Protein AF-A0A7X6ULA6-F1 (afdb_monomer)

Sequence (101 aa):
SKENVPAYDIKKSGSATDEQDSEGGSRKVRQEDYDSTLVYEDSPAGGKKPVVLKQLEPEVKGVLVVAEGADQVEVRNRICKAVTVVLNVPMHKVEVIQRKK

Secondary structure (DSSP, 8-state):
--EEEE-EEEEEEEEEEEEE-TTS-EEEEEEEEEEEEE-EEE-TTSSEEEPEEEEEPPPP--EEEEETTTTSHHHHHHHHHHHHHHHT--GGGEEEEEPP-

Structure (mmCIF, N/CA/C/O backbone):
data_AF-A0A7X6ULA6-F1
#
_entry.id   AF-A0A7X6ULA6-F1
#
loop_
_atom_site.group_PDB
_atom_site.id
_atom_site.type_symbol
_atom_site.label_atom_id
_atom_site.label_alt_id
_atom_site.label_comp_id
_atom_site.label_asym_id
_atom_site.label_entity_id
_atom_site.label_seq_id
_atom_site.pdbx_PDB_ins_code
_atom_site.Cartn_x
_atom_site.Cartn_y
_atom_site.Cartn_z
_atom_site.occupancy
_atom_site.B_iso_or_equiv
_atom_site.auth_seq_id
_atom_site.auth_comp_id
_atom_site.auth_asym_id
_atom_site.auth_atom_id
_atom_site.pdbx_PDB_model_num
ATOM 1 N N . SER A 1 1 ? -10.486 6.427 -10.458 1.00 64.50 1 SER A N 1
ATOM 2 C CA . SER A 1 1 ? -10.608 5.696 -11.735 1.00 64.50 1 SER A CA 1
ATOM 3 C C . SER A 1 1 ? -9.658 4.516 -11.688 1.00 64.50 1 SER A C 1
ATOM 5 O O . SER A 1 1 ? -8.717 4.561 -10.907 1.00 64.50 1 SER A O 1
ATOM 7 N N . LYS A 1 2 ? -9.936 3.448 -12.441 1.00 73.38 2 LYS A N 1
ATOM 8 C CA . LYS A 1 2 ? -8.992 2.334 -12.601 1.00 73.38 2 LYS A CA 1
ATOM 9 C C . LYS A 1 2 ? -7.898 2.761 -13.584 1.00 73.38 2 LYS A C 1
ATOM 11 O O . LYS A 1 2 ? -8.222 3.427 -14.566 1.00 73.38 2 LYS A O 1
ATOM 16 N N . GLU A 1 3 ? -6.650 2.404 -13.314 1.00 84.06 3 GLU A N 1
ATOM 17 C CA . GLU A 1 3 ? -5.499 2.729 -14.165 1.00 84.06 3 GLU A CA 1
ATOM 18 C C . GLU A 1 3 ? -4.957 1.448 -14.805 1.00 84.06 3 GLU A C 1
ATOM 20 O O . GLU A 1 3 ? -4.801 0.432 -14.131 1.00 84.06 3 GLU A O 1
ATOM 25 N N . ASN A 1 4 ? -4.696 1.471 -16.111 1.00 85.06 4 ASN A N 1
ATOM 26 C CA . ASN A 1 4 ? -4.136 0.327 -16.828 1.00 85.06 4 ASN A CA 1
ATOM 27 C C . ASN A 1 4 ? -2.626 0.515 -16.964 1.00 85.06 4 ASN A C 1
ATOM 29 O O . ASN A 1 4 ? -2.186 1.569 -17.412 1.00 85.06 4 ASN A O 1
ATOM 33 N N . VAL A 1 5 ? -1.847 -0.512 -16.632 1.00 85.56 5 VAL A N 1
ATOM 34 C CA . VAL A 1 5 ? -0.385 -0.495 -16.751 1.00 85.56 5 VAL A CA 1
ATOM 35 C C . VAL A 1 5 ? 0.015 -1.208 -18.046 1.00 85.56 5 VAL A C 1
ATOM 37 O O . VAL A 1 5 ? -0.115 -2.437 -18.112 1.00 85.56 5 VAL A O 1
ATOM 40 N N . PRO A 1 6 ? 0.465 -0.475 -19.083 1.00 86.31 6 PRO A N 1
ATOM 41 C CA . PRO A 1 6 ? 0.900 -1.078 -20.333 1.00 86.31 6 PRO A CA 1
ATOM 42 C C . PRO A 1 6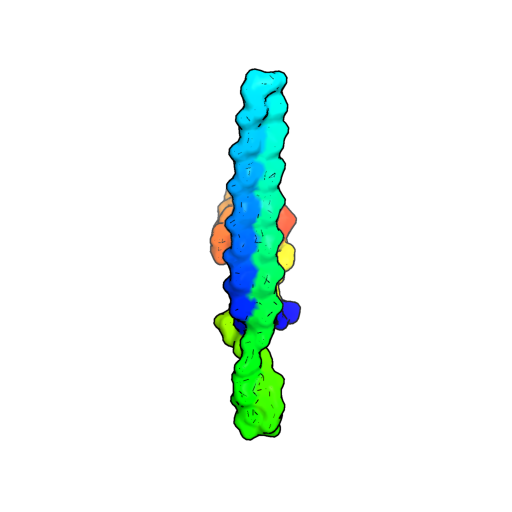 ? 2.282 -1.733 -20.198 1.00 86.31 6 PRO A C 1
ATOM 44 O O . PRO A 1 6 ? 3.065 -1.413 -19.303 1.00 86.31 6 PRO A O 1
ATOM 47 N N . ALA A 1 7 ? 2.572 -2.672 -21.091 1.00 85.50 7 ALA A N 1
ATOM 48 C CA . ALA A 1 7 ? 3.853 -3.349 -21.189 1.00 85.50 7 ALA A CA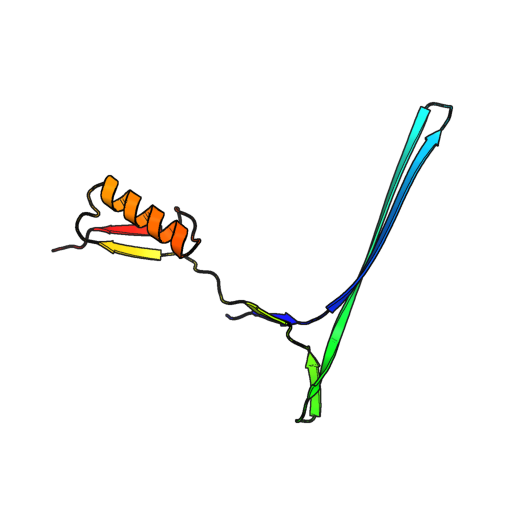 1
ATOM 49 C C . ALA A 1 7 ? 4.889 -2.454 -21.881 1.00 85.50 7 ALA A C 1
ATOM 51 O O . ALA A 1 7 ? 4.631 -1.898 -22.953 1.00 85.50 7 ALA A O 1
ATOM 52 N N . TYR A 1 8 ? 6.079 -2.381 -21.288 1.00 86.06 8 TYR A N 1
ATOM 53 C CA . TYR A 1 8 ? 7.250 -1.730 -21.864 1.00 86.06 8 TYR A CA 1
ATOM 54 C C . TYR A 1 8 ? 8.392 -2.738 -21.979 1.00 86.06 8 TYR A C 1
ATOM 56 O O . TYR A 1 8 ? 8.643 -3.495 -21.041 1.00 86.06 8 TYR A O 1
ATOM 64 N N . ASP A 1 9 ? 9.095 -2.715 -23.106 1.00 84.06 9 ASP A N 1
ATOM 65 C CA . ASP A 1 9 ? 10.432 -3.290 -23.224 1.00 84.06 9 ASP A CA 1
ATOM 66 C C . ASP A 1 9 ? 11.432 -2.267 -22.673 1.00 84.06 9 ASP A C 1
ATOM 68 O O . ASP A 1 9 ? 11.495 -1.135 -23.163 1.00 84.06 9 ASP A O 1
ATOM 72 N N . ILE A 1 10 ? 12.141 -2.634 -21.605 1.00 85.19 10 ILE A N 1
ATOM 73 C CA . ILE A 1 10 ? 13.039 -1.743 -20.865 1.00 85.19 10 ILE A CA 1
ATOM 74 C C . ILE A 1 10 ? 14.467 -2.251 -21.025 1.00 85.19 10 ILE A C 1
ATOM 76 O O . ILE A 1 10 ? 14.802 -3.344 -20.565 1.00 85.19 10 ILE A O 1
ATOM 80 N N . LYS A 1 11 ? 15.334 -1.420 -21.604 1.00 83.19 11 LYS A N 1
ATOM 81 C CA . LYS A 1 11 ? 16.779 -1.644 -21.652 1.00 83.19 11 LYS A CA 1
ATOM 82 C C . LYS A 1 11 ? 17.451 -0.681 -20.687 1.00 83.19 11 LYS A C 1
ATOM 84 O O . LYS A 1 11 ? 17.315 0.532 -20.809 1.00 83.19 11 LYS A O 1
ATOM 89 N N . LYS A 1 12 ? 18.160 -1.240 -19.710 1.00 84.62 12 LYS A N 1
ATOM 90 C CA . LYS A 1 12 ? 18.935 -0.486 -18.726 1.00 84.62 12 LYS A CA 1
ATOM 91 C C . LYS A 1 12 ? 20.412 -0.822 -18.905 1.00 84.62 12 LYS A C 1
ATOM 93 O O . LYS A 1 12 ? 20.786 -1.980 -18.724 1.00 84.62 12 LYS A O 1
ATOM 98 N N . SER A 1 13 ? 21.238 0.169 -19.228 1.00 83.50 13 SER A N 1
ATOM 99 C CA . SER A 1 13 ? 22.702 0.057 -19.190 1.00 83.50 13 SER A CA 1
ATOM 100 C C . SER A 1 13 ? 23.259 0.958 -18.100 1.00 83.50 13 SER A C 1
ATOM 102 O O . SER A 1 13 ? 22.755 2.048 -17.853 1.00 83.50 13 SER A O 1
ATOM 104 N N . GLY A 1 14 ? 24.287 0.485 -17.404 1.00 83.12 14 GLY A N 1
ATOM 105 C CA . GLY A 1 14 ? 24.980 1.265 -16.389 1.00 83.12 14 GLY A CA 1
ATOM 106 C C . GLY A 1 14 ? 26.480 1.069 -16.513 1.00 83.12 14 GLY A C 1
ATOM 107 O O . GLY A 1 14 ? 26.936 -0.066 -16.653 1.00 83.12 14 GLY A O 1
ATOM 108 N N . SER A 1 15 ? 27.244 2.154 -16.452 1.00 82.00 15 SER A N 1
ATOM 109 C CA . SER A 1 15 ? 28.698 2.113 -16.333 1.00 82.00 15 SER A CA 1
ATOM 110 C C . SER A 1 15 ? 29.130 2.923 -15.113 1.00 82.00 15 SER A C 1
ATOM 112 O O . SER A 1 15 ? 28.597 3.993 -14.823 1.00 82.00 15 SER A O 1
ATOM 114 N N . ALA A 1 16 ? 30.061 2.373 -14.341 1.00 82.69 16 ALA A N 1
ATOM 115 C CA . ALA A 1 16 ? 30.661 3.052 -13.205 1.00 82.69 16 ALA A CA 1
ATOM 116 C C . ALA A 1 16 ? 32.178 2.997 -13.373 1.00 82.69 16 ALA A C 1
ATOM 118 O O . ALA A 1 16 ? 32.741 1.910 -13.491 1.00 82.69 16 ALA A O 1
ATOM 119 N N . THR A 1 17 ? 32.817 4.159 -13.391 1.00 84.69 17 THR A N 1
ATOM 120 C CA . THR A 1 17 ? 34.267 4.294 -13.527 1.00 84.69 17 THR A CA 1
ATOM 121 C C . THR A 1 17 ? 34.805 4.960 -12.277 1.00 84.69 17 THR A C 1
ATOM 123 O O . THR A 1 17 ? 34.409 6.080 -11.965 1.00 84.69 17 THR A O 1
ATOM 126 N N . ASP A 1 18 ? 35.705 4.274 -11.584 1.00 85.19 18 ASP A N 1
ATOM 127 C CA . ASP A 1 18 ? 36.431 4.797 -10.432 1.00 85.19 18 ASP A CA 1
ATOM 128 C C . ASP A 1 18 ? 37.914 4.910 -10.797 1.00 85.19 18 ASP A C 1
ATOM 130 O O . ASP A 1 18 ? 38.589 3.904 -11.001 1.00 85.19 18 ASP A O 1
ATOM 134 N N . GLU A 1 19 ? 38.409 6.140 -10.911 1.00 80.81 19 GLU A N 1
ATOM 135 C CA . GLU A 1 19 ? 39.815 6.461 -11.158 1.00 80.81 19 GLU A CA 1
ATOM 136 C C . GLU A 1 19 ? 40.442 7.051 -9.898 1.00 80.81 19 GLU A C 1
ATOM 138 O O . GLU A 1 19 ? 39.842 7.890 -9.219 1.00 80.81 19 GLU A O 1
ATOM 143 N N . GLN A 1 20 ? 41.663 6.617 -9.600 1.00 81.44 20 GLN A N 1
ATOM 144 C CA . GLN A 1 20 ? 42.467 7.134 -8.504 1.00 81.44 20 GLN A CA 1
ATOM 145 C C . GLN A 1 20 ? 43.883 7.405 -9.016 1.00 81.44 20 GLN A C 1
ATOM 147 O O . GLN A 1 20 ? 44.563 6.483 -9.465 1.00 81.44 20 GLN A O 1
ATOM 152 N N . ASP A 1 21 ? 44.307 8.666 -8.960 1.00 83.88 21 ASP A N 1
ATOM 153 C CA . ASP A 1 21 ? 45.627 9.105 -9.411 1.00 83.88 21 ASP A CA 1
ATOM 154 C C . ASP A 1 21 ? 46.663 8.985 -8.286 1.00 83.88 21 ASP A C 1
ATOM 156 O O . ASP A 1 21 ? 46.355 9.156 -7.103 1.00 83.88 21 ASP A O 1
ATOM 160 N N . SER A 1 22 ? 47.926 8.773 -8.660 1.00 77.19 22 SER A N 1
ATOM 161 C CA . SER A 1 22 ? 49.061 8.679 -7.726 1.00 77.19 22 SER A CA 1
ATOM 162 C C . SER A 1 22 ? 49.318 9.965 -6.922 1.00 77.19 22 SER A C 1
ATOM 164 O O . SER A 1 22 ? 49.915 9.901 -5.853 1.00 77.19 22 SER A O 1
ATOM 166 N N . GLU A 1 23 ? 48.839 11.116 -7.406 1.00 77.44 23 GLU A N 1
ATOM 167 C CA . GLU A 1 23 ? 48.909 12.430 -6.738 1.00 77.44 23 GLU A CA 1
ATOM 168 C C . GLU A 1 23 ? 47.688 12.708 -5.825 1.00 77.44 23 GLU A C 1
ATOM 170 O O . GLU A 1 23 ? 47.518 13.812 -5.314 1.00 77.44 23 GLU A O 1
ATOM 175 N N . GLY A 1 24 ? 46.813 11.716 -5.598 1.00 76.19 24 GLY A N 1
ATOM 176 C CA . GLY A 1 24 ? 45.687 11.812 -4.656 1.00 76.19 24 GLY A CA 1
ATOM 177 C C . GLY A 1 24 ? 44.359 12.293 -5.252 1.00 76.19 24 GLY A C 1
ATOM 178 O O . GLY A 1 24 ? 43.397 12.507 -4.512 1.00 76.19 24 GLY A O 1
ATOM 179 N N . GLY A 1 25 ? 44.266 12.436 -6.576 1.00 79.56 25 GLY A N 1
ATOM 180 C CA . GLY A 1 25 ? 43.000 12.686 -7.268 1.00 79.56 25 GLY A CA 1
ATOM 181 C C . GLY A 1 25 ? 42.092 11.452 -7.246 1.00 79.56 25 GLY A C 1
ATOM 182 O O . GLY A 1 25 ? 42.568 10.332 -7.404 1.00 79.56 25 GLY A O 1
ATOM 183 N N . SER A 1 26 ? 40.782 11.640 -7.063 1.00 80.62 26 SER A N 1
ATOM 184 C CA . SER A 1 26 ? 39.795 10.565 -7.242 1.00 80.62 26 SER A CA 1
ATOM 185 C C . SER A 1 26 ? 38.639 11.036 -8.122 1.00 80.62 26 SER A C 1
ATOM 187 O O . SER A 1 26 ? 38.101 12.126 -7.913 1.00 80.62 26 SER A O 1
ATOM 189 N N . ARG A 1 27 ? 38.256 10.225 -9.114 1.00 82.06 27 ARG A N 1
ATOM 190 C CA . ARG A 1 27 ? 37.135 10.493 -10.021 1.00 82.06 27 ARG A CA 1
ATOM 191 C C . ARG A 1 27 ? 36.199 9.293 -10.052 1.00 82.06 27 ARG A C 1
ATOM 193 O O . ARG A 1 27 ? 36.581 8.216 -10.482 1.00 82.06 27 ARG A O 1
ATOM 200 N N . LYS A 1 28 ? 34.951 9.513 -9.636 1.00 82.56 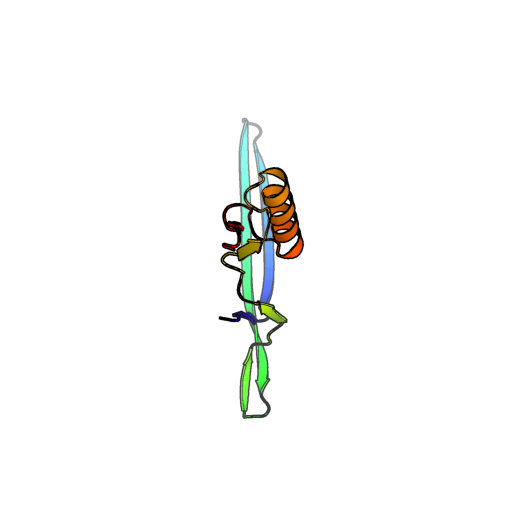28 LYS A N 1
ATOM 201 C CA . LYS A 1 28 ? 33.852 8.549 -9.747 1.00 82.56 28 LYS A CA 1
ATOM 202 C C . LYS A 1 28 ? 32.878 9.034 -10.813 1.00 82.56 28 LYS A C 1
ATOM 204 O O . LYS A 1 28 ? 32.224 10.058 -10.631 1.00 82.56 28 LYS A O 1
ATOM 209 N N . VAL A 1 29 ? 32.775 8.311 -11.919 1.00 82.38 29 VAL A N 1
ATOM 210 C CA . VAL A 1 29 ? 31.791 8.539 -12.982 1.00 82.38 29 VAL A CA 1
ATOM 211 C C . VAL A 1 29 ? 30.732 7.453 -12.885 1.00 82.38 29 VAL A C 1
ATOM 213 O O . VAL A 1 29 ? 31.063 6.276 -12.793 1.00 82.38 29 VAL A O 1
ATOM 216 N N . ARG A 1 30 ? 29.455 7.833 -12.906 1.00 84.88 30 ARG A N 1
ATOM 217 C CA . ARG A 1 30 ? 28.333 6.904 -13.071 1.00 84.88 30 ARG A CA 1
ATOM 218 C C . ARG A 1 30 ? 27.509 7.354 -14.263 1.00 84.88 30 ARG A C 1
ATOM 220 O O . ARG A 1 30 ? 27.058 8.495 -14.285 1.00 84.88 30 ARG A O 1
ATOM 227 N N . GLN A 1 31 ? 27.319 6.460 -15.217 1.00 82.19 31 GLN A N 1
ATOM 228 C CA . GLN A 1 31 ? 26.397 6.624 -16.326 1.00 82.19 31 GLN A CA 1
ATOM 229 C C . GLN A 1 31 ? 25.291 5.584 -16.176 1.00 82.19 31 GLN A C 1
ATOM 231 O O . GLN A 1 31 ? 25.570 4.413 -15.923 1.00 82.19 31 GLN A O 1
ATOM 236 N N . GLU A 1 32 ? 24.044 6.014 -16.318 1.00 86.69 32 GLU A N 1
ATOM 237 C CA . GLU A 1 32 ? 22.887 5.131 -16.389 1.00 86.69 32 GLU A CA 1
ATOM 238 C C . GLU A 1 32 ? 22.063 5.546 -17.609 1.00 86.69 32 GLU A C 1
ATOM 240 O O . GLU A 1 32 ? 21.568 6.672 -17.655 1.00 86.69 32 GLU A O 1
ATOM 245 N N . ASP A 1 33 ? 21.918 4.649 -18.583 1.00 83.50 33 ASP A N 1
ATOM 246 C CA . ASP A 1 33 ? 21.031 4.848 -19.726 1.00 83.50 33 ASP A CA 1
ATOM 247 C C . ASP A 1 33 ? 19.778 3.980 -19.554 1.00 83.50 33 ASP A C 1
ATOM 249 O O . ASP A 1 33 ? 19.841 2.808 -19.158 1.00 83.50 33 ASP A O 1
A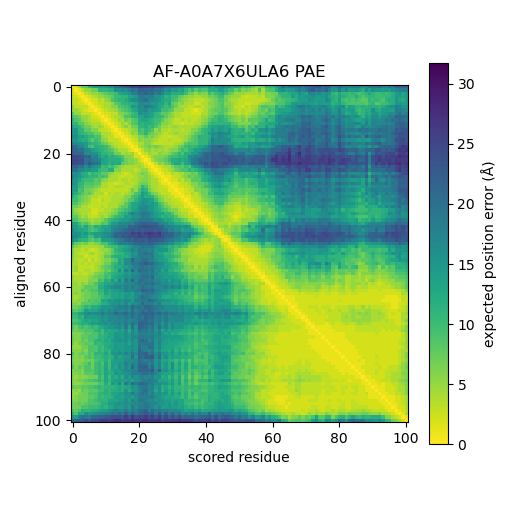TOM 253 N N . TYR A 1 34 ? 18.624 4.582 -19.838 1.00 83.81 34 TYR A N 1
ATOM 254 C CA . TYR A 1 34 ? 17.308 3.969 -19.700 1.00 83.81 34 TYR A CA 1
ATOM 255 C C . TYR A 1 34 ? 16.514 4.180 -20.987 1.00 83.81 34 TYR A C 1
ATOM 257 O O . TYR A 1 34 ? 16.023 5.278 -21.240 1.00 83.81 34 TYR A O 1
ATOM 265 N N . ASP A 1 35 ? 16.333 3.111 -21.756 1.00 85.50 35 ASP A N 1
ATOM 266 C CA . ASP A 1 35 ? 15.456 3.099 -22.923 1.00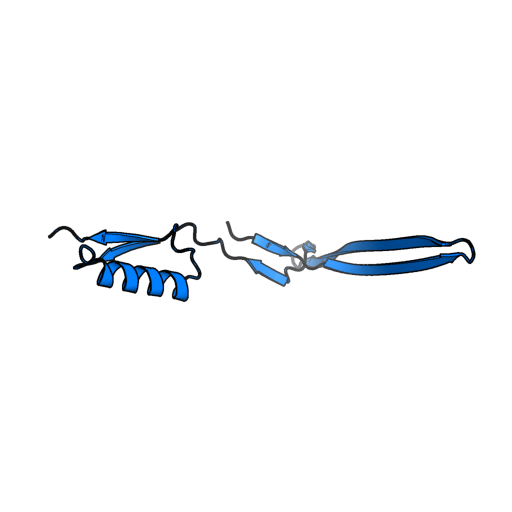 85.50 35 ASP A CA 1
ATOM 267 C C . ASP A 1 35 ? 14.188 2.306 -22.604 1.00 85.50 35 ASP A C 1
ATOM 269 O O . ASP A 1 35 ? 14.251 1.173 -22.123 1.00 85.50 35 ASP A O 1
ATOM 273 N N . SER A 1 36 ? 13.021 2.892 -22.885 1.00 85.06 36 SER A N 1
ATOM 274 C CA . SER A 1 36 ? 11.721 2.234 -22.700 1.00 85.06 36 SER A CA 1
ATOM 275 C C . SER A 1 36 ? 10.866 2.354 -23.960 1.00 85.06 36 SER A C 1
ATOM 277 O O . SER A 1 36 ? 10.643 3.453 -24.465 1.00 85.06 36 SER A O 1
ATOM 279 N N . THR A 1 37 ? 10.396 1.221 -24.487 1.00 85.12 37 THR A N 1
ATOM 280 C CA . THR A 1 37 ? 9.556 1.161 -25.696 1.00 85.12 37 THR A CA 1
ATOM 281 C C . THR A 1 37 ? 8.236 0.461 -25.394 1.00 85.12 37 THR A C 1
ATOM 283 O O . THR A 1 37 ? 8.224 -0.610 -24.796 1.00 85.12 37 THR A O 1
ATOM 286 N N . LEU A 1 38 ? 7.111 1.057 -25.801 1.00 85.94 38 LEU A N 1
ATOM 287 C CA . LEU A 1 38 ? 5.773 0.525 -25.526 1.00 85.94 38 LEU A CA 1
ATOM 288 C C . LEU A 1 38 ? 5.425 -0.639 -26.471 1.00 85.94 38 LEU A C 1
ATOM 290 O O . LEU A 1 38 ? 5.607 -0.528 -27.684 1.00 85.94 38 LEU A O 1
ATOM 294 N N . VAL A 1 39 ? 4.906 -1.742 -25.922 1.00 86.44 39 VAL A N 1
ATOM 295 C CA . VAL A 1 39 ? 4.571 -2.958 -26.685 1.00 86.44 39 VAL A CA 1
ATOM 296 C C . VAL A 1 39 ? 3.109 -2.934 -27.133 1.00 86.44 39 VAL A C 1
ATOM 298 O O . VAL A 1 39 ? 2.199 -2.705 -26.332 1.00 86.44 39 VAL A O 1
ATOM 301 N N . TYR A 1 40 ? 2.882 -3.214 -28.417 1.00 85.81 40 TYR A N 1
ATOM 302 C CA . TYR A 1 40 ? 1.560 -3.233 -29.040 1.00 85.81 40 TYR A CA 1
ATOM 303 C C . TYR A 1 40 ? 1.205 -4.626 -29.566 1.00 85.81 40 TYR A C 1
ATOM 305 O O . TYR A 1 40 ? 2.067 -5.330 -30.085 1.00 85.81 40 TYR A O 1
ATOM 313 N N . GLU A 1 41 ? -0.075 -4.977 -29.491 1.00 84.38 41 GLU A N 1
ATOM 314 C CA . GLU A 1 41 ? -0.675 -6.149 -30.132 1.00 84.38 41 GLU A CA 1
ATOM 315 C C . GLU A 1 41 ? -1.691 -5.718 -31.203 1.00 84.38 41 GLU A C 1
ATOM 317 O O . GLU A 1 41 ? -2.311 -4.649 -31.107 1.00 84.38 41 GLU A O 1
ATOM 322 N N . ASP A 1 42 ? -1.868 -6.550 -32.229 1.00 84.31 42 ASP A N 1
ATOM 323 C CA . ASP A 1 42 ? -2.855 -6.306 -33.279 1.00 84.31 42 ASP A CA 1
ATOM 324 C C . ASP A 1 42 ? -4.274 -6.574 -32.753 1.00 84.31 42 ASP A C 1
ATOM 326 O O . ASP A 1 42 ? -4.574 -7.612 -32.158 1.00 84.31 42 ASP A O 1
ATOM 330 N N . SER A 1 43 ? -5.165 -5.603 -32.945 1.00 77.69 43 SER A N 1
ATOM 331 C CA . SER A 1 43 ? -6.558 -5.692 -32.515 1.00 77.69 43 SER A CA 1
ATOM 332 C C . SER A 1 43 ? -7.410 -6.443 -33.549 1.00 77.69 43 SER A C 1
ATOM 334 O O . SER A 1 43 ? -7.326 -6.128 -34.739 1.00 77.69 43 SER A O 1
ATOM 336 N N . PRO A 1 44 ? -8.326 -7.342 -33.128 1.00 73.62 44 PRO A N 1
ATOM 337 C CA . PRO A 1 44 ? -9.273 -8.011 -34.030 1.00 73.62 44 PRO A CA 1
ATOM 338 C C . PRO A 1 44 ? -10.179 -7.052 -34.819 1.00 73.62 44 PRO A C 1
ATOM 340 O O . PRO A 1 44 ? -10.691 -7.414 -35.872 1.00 73.62 44 PRO A O 1
ATOM 343 N N . ALA A 1 45 ? -10.387 -5.832 -34.312 1.00 75.44 45 ALA A N 1
ATOM 344 C CA . ALA A 1 45 ? -11.217 -4.797 -34.934 1.00 75.44 45 ALA A CA 1
ATOM 345 C C . ALA A 1 45 ? -10.433 -3.860 -35.881 1.00 75.44 45 ALA A C 1
ATOM 347 O O . ALA A 1 45 ? -10.983 -2.868 -36.356 1.00 75.44 45 ALA A O 1
ATOM 348 N N . GLY A 1 46 ? -9.155 -4.159 -36.142 1.00 73.62 46 GLY A N 1
ATOM 349 C CA . GLY A 1 46 ? -8.228 -3.280 -36.852 1.00 73.62 46 GLY A CA 1
ATOM 350 C C . GLY A 1 46 ? -7.540 -2.278 -35.916 1.00 73.62 46 GLY A C 1
ATOM 351 O O . GLY A 1 46 ? -8.148 -1.741 -34.990 1.00 73.62 46 GLY A O 1
ATOM 352 N N . GLY A 1 47 ? -6.246 -2.036 -36.149 1.00 79.62 47 GLY A N 1
ATOM 353 C CA . GLY A 1 47 ? -5.408 -1.125 -35.357 1.00 79.62 47 GLY A CA 1
ATOM 354 C C . GLY A 1 47 ? -4.519 -1.819 -34.316 1.00 79.62 47 GLY A C 1
ATOM 355 O O . GLY A 1 47 ? -4.648 -3.014 -34.062 1.00 79.62 47 GLY A O 1
ATOM 356 N N . LYS A 1 48 ? -3.601 -1.052 -33.715 1.00 80.50 48 LYS A N 1
ATOM 357 C CA . LYS A 1 48 ? -2.662 -1.514 -32.678 1.00 80.50 48 LYS A CA 1
ATOM 358 C C . LYS A 1 48 ? -3.140 -1.067 -31.299 1.00 80.50 48 LYS A C 1
ATOM 360 O O . LYS A 1 48 ? -3.378 0.124 -31.105 1.00 80.50 48 LYS A O 1
ATOM 365 N N . LYS A 1 49 ? -3.256 -1.991 -30.341 1.00 83.94 49 LYS A N 1
ATOM 366 C CA . LYS A 1 49 ? -3.573 -1.678 -28.935 1.00 83.94 49 LYS A CA 1
ATOM 367 C C . LYS A 1 49 ? -2.377 -1.985 -28.027 1.00 83.94 49 LYS A C 1
ATOM 369 O O . LYS A 1 49 ? -1.651 -2.935 -28.303 1.00 83.94 49 LYS A O 1
ATOM 374 N N . PRO A 1 50 ? -2.128 -1.185 -26.978 1.00 85.69 50 PRO A N 1
ATOM 375 C CA . PRO A 1 50 ? -1.053 -1.467 -26.036 1.00 85.69 50 PRO A CA 1
ATOM 376 C C . PRO A 1 50 ? -1.369 -2.742 -25.247 1.00 85.69 50 PRO A C 1
ATOM 378 O O . PRO A 1 50 ? -2.505 -2.936 -24.806 1.00 85.69 50 PRO A O 1
ATOM 381 N N . VAL A 1 51 ? -0.366 -3.591 -25.038 1.00 86.31 51 VAL A N 1
ATOM 382 C CA . VAL A 1 51 ? -0.512 -4.775 -24.180 1.00 86.31 51 VAL A CA 1
ATOM 383 C C . VAL A 1 51 ? -0.626 -4.301 -22.733 1.00 86.31 51 VAL A C 1
ATOM 385 O O . VAL A 1 51 ? 0.273 -3.626 -22.241 1.00 86.31 51 VAL A O 1
ATOM 388 N N . VAL A 1 52 ? -1.717 -4.622 -22.036 1.00 84.38 52 VAL A N 1
ATOM 389 C CA . VAL A 1 52 ? -1.917 -4.248 -20.623 1.00 84.38 52 VAL A CA 1
ATOM 390 C C . VAL A 1 52 ? -1.481 -5.407 -19.729 1.00 84.38 52 VAL A C 1
ATOM 392 O O . VAL A 1 52 ? -2.044 -6.493 -19.816 1.00 84.38 52 VAL A O 1
ATOM 395 N N . LEU A 1 53 ? -0.495 -5.179 -18.857 1.00 85.06 53 LEU A N 1
ATOM 396 C CA . LEU A 1 53 ? 0.033 -6.205 -17.945 1.00 85.06 53 LEU A CA 1
ATOM 397 C C . LEU A 1 53 ? -0.815 -6.360 -16.686 1.00 85.06 53 LEU A C 1
ATOM 399 O O . LEU A 1 53 ? -1.009 -7.464 -16.185 1.00 85.06 53 LEU A O 1
ATOM 403 N N . LYS A 1 54 ? -1.278 -5.239 -16.134 1.00 83.25 54 LYS A N 1
ATOM 404 C CA . LYS A 1 54 ? -2.084 -5.218 -14.913 1.00 83.25 54 LYS A CA 1
ATOM 405 C C . LYS A 1 54 ? -2.992 -4.002 -14.885 1.00 83.25 54 LYS A C 1
ATOM 407 O O . LYS A 1 54 ? -2.680 -2.964 -15.466 1.00 83.25 54 LYS A O 1
ATOM 412 N N . GLN A 1 55 ? -4.092 -4.132 -14.162 1.00 83.50 55 GLN A N 1
ATOM 413 C CA . GLN A 1 55 ? -5.009 -3.042 -13.877 1.00 83.50 55 GLN A CA 1
ATOM 414 C C . GLN A 1 55 ? -4.914 -2.705 -12.391 1.00 83.50 55 GLN A C 1
ATOM 416 O O . GLN A 1 55 ? -5.031 -3.586 -11.543 1.00 83.50 55 GLN A O 1
ATOM 421 N N . LEU A 1 56 ? -4.662 -1.437 -12.084 1.00 86.81 56 LEU A N 1
ATOM 422 C CA . LEU A 1 56 ? -4.604 -0.922 -10.727 1.00 86.81 56 LEU A CA 1
ATOM 423 C C . LEU A 1 56 ? -5.989 -0.429 -10.315 1.00 86.81 56 LEU A C 1
ATOM 425 O O . LEU A 1 56 ? -6.652 0.339 -11.026 1.00 86.81 56 LEU A O 1
ATOM 429 N N . GLU A 1 57 ? -6.429 -0.901 -9.156 1.00 85.62 57 GLU A N 1
ATOM 430 C CA . GLU A 1 57 ? -7.645 -0.422 -8.516 1.00 85.62 57 GLU A CA 1
ATOM 431 C C . GLU A 1 57 ? -7.386 0.902 -7.788 1.00 85.62 57 GLU A C 1
ATOM 433 O O . GLU A 1 57 ? -6.258 1.167 -7.368 1.00 85.62 57 GLU A O 1
ATOM 438 N N . PRO A 1 58 ? -8.408 1.766 -7.655 1.00 84.38 58 PRO A N 1
ATOM 439 C CA . PRO A 1 58 ? -8.249 3.021 -6.938 1.00 84.38 58 PRO A CA 1
ATOM 440 C C . PRO A 1 58 ? -7.916 2.776 -5.464 1.00 84.38 58 PRO A C 1
ATOM 442 O O . PRO A 1 58 ? -8.507 1.915 -4.814 1.00 84.38 58 PRO A O 1
ATOM 445 N N . GLU A 1 59 ? -7.029 3.601 -4.917 1.00 85.31 59 GLU A N 1
ATOM 446 C CA . GLU A 1 59 ? -6.694 3.551 -3.497 1.00 85.31 59 GLU A CA 1
ATOM 447 C C . GLU A 1 59 ? -7.861 4.011 -2.609 1.00 85.31 59 GLU A C 1
ATOM 449 O O . GLU A 1 59 ? -8.589 4.964 -2.921 1.00 85.31 59 GLU A O 1
ATOM 454 N N . VAL A 1 60 ? -8.006 3.362 -1.450 1.00 86.50 60 VAL A N 1
ATOM 455 C CA . VAL A 1 60 ? -8.976 3.756 -0.423 1.00 86.50 60 VAL A CA 1
ATOM 456 C C . VAL A 1 60 ? -8.530 5.074 0.215 1.00 86.50 60 VAL A C 1
ATOM 458 O O . VAL A 1 60 ? -7.468 5.168 0.832 1.00 86.50 60 VAL A O 1
ATOM 461 N N . LYS A 1 61 ? -9.359 6.116 0.090 1.00 87.62 61 LYS A N 1
ATOM 462 C CA . LYS A 1 61 ? -9.045 7.452 0.628 1.00 87.62 61 LYS A CA 1
ATOM 463 C C . LYS A 1 61 ? -9.222 7.562 2.143 1.00 87.62 61 LYS A C 1
ATOM 465 O O . LYS A 1 61 ? -8.531 8.365 2.762 1.00 87.62 61 LYS A O 1
ATOM 470 N N . GLY A 1 62 ? -10.124 6.778 2.723 1.00 91.31 62 GLY A N 1
ATOM 471 C CA . GLY A 1 62 ? -10.403 6.759 4.154 1.00 91.31 62 GLY A CA 1
ATOM 472 C C . GLY A 1 62 ? -11.581 5.854 4.490 1.00 91.31 62 GLY A C 1
ATOM 473 O O . GLY A 1 62 ? -12.296 5.401 3.595 1.00 91.31 62 GLY A O 1
ATOM 474 N N . VAL A 1 63 ? -11.757 5.580 5.780 1.00 94.00 63 VAL A N 1
ATOM 475 C CA . VAL A 1 63 ? -12.781 4.666 6.297 1.00 94.00 63 VAL A CA 1
ATOM 476 C C . VAL A 1 63 ? -13.500 5.330 7.466 1.00 94.00 63 VAL A C 1
ATOM 478 O O . VAL A 1 63 ? -12.853 5.827 8.382 1.00 94.00 63 VAL A O 1
ATOM 481 N N . LEU A 1 64 ? -14.833 5.311 7.442 1.00 93.44 64 LEU A N 1
ATOM 482 C CA . LEU A 1 64 ? -15.682 5.712 8.563 1.00 93.44 64 LEU A CA 1
ATOM 483 C C . LEU A 1 64 ? -16.341 4.465 9.153 1.00 93.44 64 LEU A C 1
ATOM 485 O O . LEU A 1 64 ? -16.984 3.706 8.430 1.00 93.44 64 LEU A O 1
ATOM 489 N N . VAL A 1 65 ? -16.210 4.272 10.461 1.00 94.00 65 VAL A N 1
ATOM 490 C CA . VAL A 1 65 ? -16.812 3.150 11.185 1.00 94.00 65 VAL A CA 1
ATOM 491 C C . VAL A 1 65 ? -17.756 3.677 12.252 1.00 94.00 65 VAL A C 1
ATOM 493 O O . VAL A 1 65 ? -17.374 4.499 13.078 1.00 94.00 65 VAL A O 1
ATOM 496 N N . VAL A 1 66 ? -18.985 3.169 12.263 1.00 94.38 66 VAL A N 1
ATOM 497 C CA . VAL A 1 66 ? -19.973 3.452 13.308 1.00 94.38 66 VAL A CA 1
ATOM 498 C C . VAL A 1 66 ? -20.129 2.199 14.155 1.00 94.38 66 VAL A C 1
ATOM 500 O O . VAL A 1 66 ? -20.567 1.169 13.645 1.00 94.38 66 VAL A O 1
ATOM 503 N N . ALA A 1 67 ? -19.772 2.270 15.435 1.00 92.69 67 ALA A N 1
ATOM 504 C CA . ALA A 1 67 ? -19.838 1.123 16.336 1.00 92.69 67 ALA A CA 1
ATOM 505 C C . ALA A 1 67 ? -20.450 1.497 17.690 1.00 92.69 67 ALA A C 1
ATOM 507 O O . ALA A 1 67 ? -20.384 2.643 18.136 1.00 92.69 67 ALA A O 1
ATOM 508 N N . GLU A 1 68 ? -21.077 0.522 18.343 1.00 92.19 68 GLU A N 1
ATOM 509 C CA . GLU A 1 68 ? -21.500 0.656 19.737 1.00 92.19 68 GLU A CA 1
ATOM 510 C C . GLU A 1 68 ? -20.306 0.393 20.665 1.00 92.19 68 GLU A C 1
ATOM 512 O O . GLU A 1 68 ? -19.561 -0.563 20.456 1.00 92.19 68 GLU A O 1
ATOM 517 N N . GLY A 1 69 ? -20.108 1.251 21.669 1.00 89.50 69 GLY A N 1
ATOM 518 C CA . GLY A 1 69 ? -18.967 1.187 22.587 1.00 89.50 69 GLY A CA 1
ATOM 519 C C . GLY A 1 69 ? -17.699 1.860 22.051 1.00 89.50 69 GLY A C 1
ATOM 520 O O . GLY A 1 69 ? -16.638 1.715 22.647 1.00 89.50 69 GLY A O 1
ATOM 521 N N . ALA A 1 70 ? -17.780 2.596 20.938 1.00 91.62 70 ALA A N 1
ATOM 522 C CA . ALA A 1 70 ? -16.674 3.394 20.407 1.00 91.62 70 ALA A CA 1
ATOM 523 C C . ALA A 1 70 ? -16.384 4.670 21.224 1.00 91.62 70 ALA A C 1
ATOM 525 O O . ALA A 1 70 ? -15.425 5.381 20.919 1.00 91.62 70 ALA A O 1
ATOM 526 N N . ASP A 1 71 ? -17.174 4.954 22.262 1.00 91.38 71 ASP A N 1
ATOM 527 C CA . ASP A 1 71 ? -16.825 5.917 23.311 1.00 91.38 71 ASP A CA 1
ATOM 528 C C . ASP A 1 71 ? -15.630 5.437 24.157 1.00 91.38 71 ASP A C 1
ATOM 530 O O . ASP A 1 71 ? -14.809 6.244 24.599 1.00 91.38 71 ASP A O 1
ATOM 534 N N . GLN A 1 72 ? -15.476 4.121 24.321 1.00 94.94 72 GLN A N 1
ATOM 535 C CA . GLN A 1 72 ? -14.343 3.519 25.004 1.00 94.94 72 GLN A CA 1
ATOM 536 C C . GLN A 1 72 ? -13.105 3.537 24.110 1.00 94.94 72 GLN A C 1
ATOM 538 O O .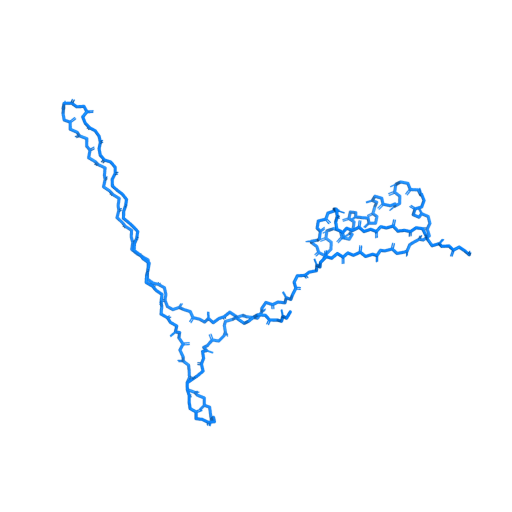 GLN A 1 72 ? -13.066 2.968 23.014 1.00 94.94 72 GLN A O 1
ATOM 543 N N . VAL A 1 73 ? -12.032 4.134 24.631 1.00 93.25 73 VAL A N 1
ATOM 544 C CA . VAL A 1 73 ? -10.755 4.276 23.919 1.00 93.25 73 VAL A CA 1
ATOM 545 C C . VAL A 1 73 ? -10.184 2.918 23.497 1.00 93.25 73 VAL A C 1
ATOM 547 O O . VAL A 1 73 ? -9.641 2.802 22.399 1.00 93.25 73 VAL A O 1
ATOM 550 N N . GLU A 1 74 ? -10.339 1.876 24.318 1.00 95.12 74 GLU A N 1
ATOM 551 C CA . GLU A 1 74 ? -9.872 0.526 23.983 1.00 95.12 74 GLU A CA 1
ATOM 552 C C . GLU A 1 74 ? -10.591 -0.067 22.769 1.00 95.12 74 GLU A C 1
ATOM 554 O O . GLU A 1 74 ? -9.937 -0.582 21.860 1.00 95.12 74 GLU A O 1
ATOM 559 N N . VAL A 1 75 ? -11.923 0.027 22.731 1.00 94.31 75 VAL A N 1
ATOM 560 C CA . VAL A 1 75 ? -12.747 -0.482 21.625 1.00 94.31 75 VAL A CA 1
ATOM 561 C C . VAL A 1 75 ? -12.414 0.277 20.347 1.00 94.31 75 VAL A C 1
ATOM 563 O O . VAL A 1 75 ? -12.125 -0.335 19.318 1.00 94.31 75 VAL A O 1
ATOM 566 N N . ARG A 1 76 ? -12.344 1.608 20.434 1.00 93.50 76 ARG A N 1
ATOM 567 C CA . ARG A 1 76 ? -11.965 2.474 19.316 1.00 93.50 76 ARG A CA 1
ATOM 568 C C . ARG A 1 76 ? -10.588 2.115 18.751 1.00 93.50 76 ARG A C 1
ATOM 570 O O . ARG A 1 76 ? -10.437 1.969 17.540 1.00 93.50 76 ARG A O 1
ATOM 577 N N . ASN A 1 77 ? -9.601 1.898 19.621 1.00 94.31 77 ASN A N 1
ATOM 578 C CA . ASN A 1 77 ? -8.252 1.500 19.219 1.00 94.31 77 ASN A CA 1
ATOM 579 C C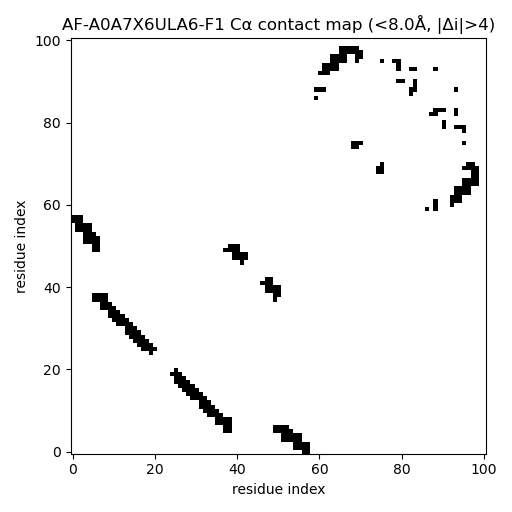 . ASN A 1 77 ? -8.219 0.109 18.575 1.00 94.31 77 ASN A C 1
ATOM 581 O O . ASN A 1 77 ? -7.504 -0.084 17.592 1.00 94.31 77 ASN A O 1
ATOM 585 N N . ARG A 1 78 ? -8.979 -0.862 19.098 1.00 94.69 78 ARG A N 1
ATOM 586 C CA . ARG A 1 78 ? -9.069 -2.210 18.510 1.00 94.69 78 ARG A CA 1
ATOM 587 C C . ARG A 1 78 ? -9.670 -2.164 17.108 1.00 94.69 78 ARG A C 1
ATOM 589 O O . ARG A 1 78 ? -9.095 -2.750 16.194 1.00 94.69 78 ARG A O 1
ATOM 596 N N . ILE A 1 79 ? -10.766 -1.426 16.929 1.00 94.12 79 ILE A N 1
ATOM 597 C CA . ILE A 1 79 ? -11.420 -1.245 15.626 1.00 94.12 79 ILE A CA 1
ATOM 598 C C . ILE A 1 79 ? -10.465 -0.560 14.646 1.00 94.12 79 ILE A C 1
ATOM 600 O O . ILE A 1 79 ? -10.244 -1.068 13.550 1.00 94.12 79 ILE A O 1
ATOM 604 N N . CYS A 1 80 ? -9.847 0.550 15.052 1.00 94.31 80 CYS A N 1
ATOM 605 C CA . CYS A 1 80 ? -8.942 1.299 14.187 1.00 94.31 80 CYS A CA 1
ATOM 606 C C . CYS A 1 80 ? -7.746 0.444 13.732 1.00 94.31 80 CYS A C 1
ATOM 608 O O . CYS A 1 80 ? -7.427 0.401 12.542 1.00 94.31 80 CYS A O 1
ATOM 610 N N . LYS A 1 81 ? -7.142 -0.329 14.648 1.00 94.25 81 LYS A N 1
ATOM 611 C CA . LYS A 1 81 ? -6.067 -1.279 14.313 1.00 94.25 81 LYS A CA 1
ATOM 612 C C . LYS A 1 81 ? -6.531 -2.365 13.344 1.00 94.25 81 LYS A C 1
ATOM 614 O O . LYS A 1 81 ? -5.837 -2.622 12.367 1.00 94.25 81 LYS A O 1
ATOM 619 N N . ALA A 1 82 ? -7.689 -2.977 13.586 1.00 94.94 82 ALA A N 1
ATOM 620 C CA . ALA A 1 82 ? -8.218 -4.022 12.712 1.00 94.94 82 ALA A CA 1
ATOM 621 C C . ALA A 1 82 ? -8.449 -3.503 11.283 1.00 94.94 82 ALA A C 1
ATOM 623 O O . ALA A 1 82 ? -8.005 -4.122 10.321 1.00 94.94 82 ALA A O 1
ATOM 624 N N . VAL A 1 83 ? -9.068 -2.327 11.148 1.00 94.75 83 VAL A N 1
ATOM 625 C CA . VAL A 1 83 ? -9.324 -1.683 9.850 1.00 94.75 83 VAL A CA 1
ATOM 626 C C . VAL A 1 83 ? -8.021 -1.333 9.131 1.00 94.75 83 VAL A C 1
ATOM 628 O O . VAL A 1 83 ? -7.886 -1.619 7.943 1.00 94.75 83 VAL A O 1
ATOM 631 N N . THR A 1 84 ? -7.050 -0.769 9.858 1.00 93.06 84 THR A N 1
ATOM 632 C CA . THR A 1 84 ? -5.722 -0.421 9.324 1.00 93.06 84 THR A CA 1
ATOM 633 C C . THR A 1 84 ? -5.039 -1.652 8.722 1.00 93.06 84 THR A C 1
ATOM 635 O O . THR A 1 84 ? -4.512 -1.577 7.618 1.00 93.06 84 THR A O 1
ATOM 638 N N . VAL A 1 85 ? -5.079 -2.796 9.416 1.00 93.69 85 VAL A N 1
ATOM 639 C CA . VAL A 1 85 ? -4.433 -4.042 8.968 1.00 93.69 85 VAL A CA 1
ATOM 640 C C . VAL A 1 85 ? -5.155 -4.664 7.775 1.00 93.69 85 VAL A C 1
ATOM 642 O O . VAL A 1 85 ? -4.507 -5.079 6.821 1.00 93.69 85 VAL A O 1
ATOM 645 N N . VAL A 1 86 ? -6.487 -4.730 7.811 1.00 93.44 86 VAL A N 1
ATOM 646 C CA . VAL A 1 86 ? -7.267 -5.418 6.770 1.00 93.44 86 VAL A CA 1
ATOM 647 C C . VAL A 1 86 ? -7.278 -4.640 5.457 1.00 93.44 86 VAL A C 1
ATOM 649 O O . VAL A 1 86 ? -7.154 -5.236 4.392 1.00 93.44 86 VAL A O 1
ATOM 652 N N . LEU A 1 87 ? -7.433 -3.316 5.522 1.00 90.69 87 LEU A N 1
ATOM 653 C CA . LEU A 1 87 ? -7.568 -2.472 4.332 1.00 90.69 87 LEU A CA 1
ATOM 654 C C . LEU A 1 87 ? -6.260 -1.782 3.931 1.00 90.69 87 LEU A C 1
ATOM 656 O O . LEU A 1 87 ? -6.240 -1.062 2.937 1.00 90.69 87 LEU A O 1
ATOM 660 N N . ASN A 1 88 ? -5.181 -1.986 4.694 1.00 90.69 88 ASN A N 1
ATOM 661 C CA . ASN A 1 88 ? -3.894 -1.312 4.511 1.00 90.69 88 ASN A CA 1
ATOM 662 C C . ASN A 1 88 ? -4.035 0.224 4.419 1.00 90.69 88 ASN A C 1
ATOM 664 O O . ASN A 1 88 ? -3.386 0.890 3.612 1.00 90.69 88 ASN A O 1
ATOM 668 N N . VAL A 1 89 ? -4.9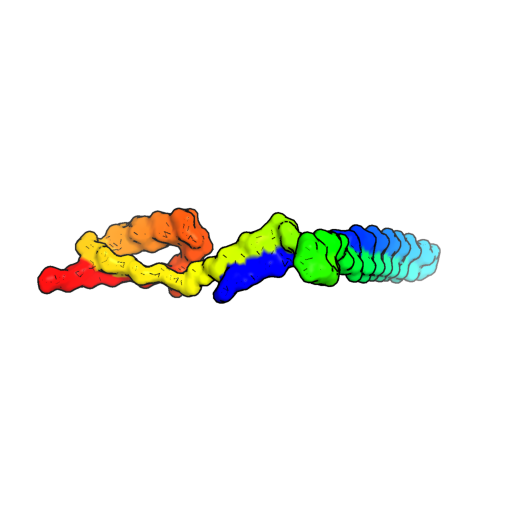33 0.792 5.231 1.00 91.88 89 VAL A N 1
ATOM 669 C CA . VAL A 1 89 ? -5.217 2.234 5.269 1.00 91.88 89 VAL A CA 1
ATOM 670 C C . VAL A 1 89 ? -4.509 2.853 6.475 1.00 91.88 89 VAL A C 1
ATOM 672 O O . VAL A 1 89 ? -4.652 2.331 7.576 1.00 91.88 89 VAL A O 1
ATOM 675 N N . PRO A 1 90 ? -3.788 3.980 6.324 1.00 91.88 90 PRO A N 1
ATOM 676 C CA . PRO A 1 90 ? -3.162 4.682 7.442 1.00 91.88 90 PRO A CA 1
ATOM 677 C C . PRO A 1 90 ? -4.138 5.045 8.569 1.00 91.88 90 PRO A C 1
ATOM 679 O O . PRO A 1 90 ? -5.251 5.497 8.312 1.00 91.88 90 PRO A O 1
ATOM 682 N N . MET A 1 91 ? -3.678 4.963 9.821 1.00 89.12 91 MET A N 1
ATOM 683 C CA . MET A 1 91 ? -4.504 5.207 11.014 1.00 89.12 91 MET A CA 1
ATOM 684 C C . MET A 1 91 ? -5.192 6.585 11.018 1.00 89.12 91 MET A C 1
ATOM 686 O O . MET A 1 91 ? -6.350 6.695 11.396 1.00 89.12 91 MET A O 1
ATOM 690 N N . HIS A 1 92 ? -4.514 7.631 10.538 1.00 92.69 92 HIS A N 1
ATOM 691 C CA . HIS A 1 92 ? -5.064 8.993 10.455 1.00 92.69 92 HIS A CA 1
ATOM 692 C C . HIS A 1 92 ? -6.154 9.164 9.377 1.00 92.69 92 HIS A C 1
ATOM 694 O O . HIS A 1 92 ? -6.715 10.247 9.242 1.00 92.69 92 HIS A O 1
ATOM 700 N N . LYS A 1 93 ? -6.429 8.123 8.580 1.00 93.38 93 LYS A N 1
ATOM 701 C CA . LYS A 1 93 ? -7.505 8.072 7.576 1.00 93.38 93 LYS A CA 1
ATOM 702 C C . LYS A 1 93 ? -8.681 7.191 8.018 1.00 93.38 93 LYS A C 1
ATOM 704 O O . LYS A 1 93 ? -9.576 6.929 7.213 1.00 93.38 93 LYS A O 1
ATOM 709 N N . VAL A 1 94 ? -8.674 6.710 9.262 1.00 94.69 94 VAL A N 1
ATOM 710 C CA . VAL A 1 94 ? -9.738 5.880 9.834 1.00 94.69 94 VAL A CA 1
ATOM 711 C C . VAL A 1 94 ? -10.418 6.653 10.954 1.00 94.69 94 VAL A C 1
ATOM 713 O O . VAL A 1 94 ? -9.797 6.949 11.971 1.00 94.69 94 VAL A O 1
ATOM 716 N N . GLU A 1 95 ? -11.706 6.931 10.780 1.00 94.25 95 GLU A N 1
ATOM 717 C CA . GLU A 1 95 ? -12.534 7.590 11.785 1.00 94.25 95 GLU A CA 1
ATOM 718 C C . GLU A 1 95 ? -13.525 6.585 12.370 1.00 94.25 95 GLU A C 1
ATOM 720 O O . GLU A 1 95 ? -14.210 5.865 11.640 1.00 94.25 95 GLU A O 1
ATOM 725 N N . VAL A 1 96 ? -13.603 6.521 13.698 1.00 94.88 96 VAL A N 1
ATOM 726 C CA . VAL A 1 96 ? -14.489 5.595 14.409 1.00 94.88 96 VAL A CA 1
ATOM 727 C C . VAL A 1 96 ? -15.379 6.400 15.342 1.00 94.88 96 VAL A C 1
ATOM 729 O O . VAL A 1 96 ? -14.894 7.019 16.290 1.00 94.88 96 VAL A O 1
ATOM 732 N N . ILE A 1 97 ? -16.683 6.361 15.086 1.00 94.44 97 ILE A N 1
ATOM 733 C CA . ILE A 1 97 ? -17.682 7.137 15.815 1.00 94.44 97 ILE A CA 1
ATOM 734 C C . ILE A 1 97 ? -18.647 6.237 16.582 1.00 94.44 97 ILE A C 1
ATOM 736 O O . ILE A 1 97 ? -19.020 5.144 16.144 1.00 94.44 97 ILE A O 1
ATOM 740 N N . GLN A 1 98 ? -19.075 6.728 17.743 1.00 94.50 98 GLN A N 1
ATOM 741 C CA . GLN A 1 98 ? -20.094 6.076 18.554 1.00 94.50 98 GLN A CA 1
ATOM 742 C C . GLN A 1 98 ? -21.450 6.132 17.851 1.00 94.50 98 GLN A C 1
ATOM 744 O O . GLN A 1 98 ? -21.929 7.199 17.461 1.00 94.50 98 GLN A O 1
ATOM 749 N N . ARG A 1 99 ? -22.107 4.975 17.747 1.00 92.62 99 ARG A N 1
ATOM 750 C CA . ARG A 1 99 ? -23.503 4.897 17.313 1.00 92.62 99 ARG A CA 1
ATOM 751 C C . ARG A 1 99 ? -24.396 5.620 18.329 1.00 92.62 99 ARG A C 1
ATOM 753 O O . ARG A 1 99 ? -24.408 5.244 19.505 1.00 92.62 99 ARG A O 1
ATOM 760 N N . LYS A 1 100 ? -25.158 6.629 17.889 1.00 82.88 100 LYS A N 1
ATOM 761 C CA . LYS A 1 100 ? -26.259 7.183 18.696 1.00 82.88 100 LYS A CA 1
ATOM 762 C C . LYS A 1 100 ? -27.346 6.117 18.856 1.00 82.88 100 LYS A C 1
ATOM 764 O O . LYS A 1 100 ? -27.698 5.467 17.872 1.00 82.88 100 LYS A O 1
ATOM 769 N N . LYS A 1 101 ? -27.811 5.929 20.091 1.00 64.00 101 LYS A N 1
ATOM 770 C CA . LYS A 1 101 ? -29.028 5.164 20.384 1.00 64.00 101 LYS A CA 1
ATOM 771 C C . LYS A 1 101 ? -30.255 6.005 20.071 1.00 64.00 101 LYS A C 1
ATOM 773 O O . LYS A 1 101 ? -30.158 7.241 20.247 1.00 64.00 101 LYS A O 1
#

Foldseek 3Di:
DKDFAFDKDKDKDKDWDWDADPVGDIDIDIDIDIDIDFDWDADPVGDTDTHTPDIHDDQDQAEEAEDAPCVDPVVVVVVLVVCCVPRVDDSVRYHYHYDDD

Radius of gyration: 26.48 Å; Cα contacts (8 Å, |Δi|>4): 156; chains: 1; bounding box: 78×21×62 Å

pLDDT: mean 86.49, std 6.5, range [64.0, 95.12]

Nearest PDB structure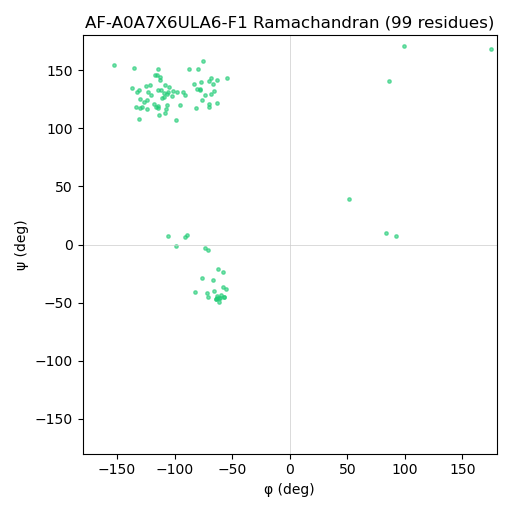s (foldseek):
  5wc3-assembly1_A  TM=7.414E-01  e=2.914E-07  Bacillus subtilis BEST7613
  6klo-assembly1_F  TM=4.599E-01  e=6.569E-01  Clostridium perfringens
  8ekk-assembly1_G  TM=4.476E-01  e=1.221E+00  Clostridioides difficile R20291
  5ec5-assembly1_B  TM=6.169E-01  e=5.750E+00  Eisenia fetida
  7vnn-assembly1_D  TM=4.522E-01  e=3.291E+00  Clostridioides difficile

Mean predicted aligned error: 10.8 Å

Solvent-accessible surface area (backbone atoms only — not comparable to full-atom values): 6315 Å² total; per-residue (Å²): 115,74,47,77,41,65,38,63,53,74,51,79,49,75,50,75,48,79,48,73,48,98,89,72,51,74,46,80,48,79,48,76,50,80,48,76,44,80,40,66,42,82,40,96,86,65,60,76,40,71,39,68,77,48,74,45,75,64,79,83,83,62,47,82,44,76,36,82,62,32,82,39,67,67,51,34,50,52,52,48,52,52,50,25,67,76,69,71,40,61,66,95,38,51,47,71,40,57,54,82,130